Protein AF-A0A6G0JJD1-F1 (afdb_monomer_lite)

Sequence (143 aa):
VDSPHWWRNFNEAVRAVDYHSPDWQAALNGLALRMASTPARASNGSQPVQPPRPGGAPSRRGPAARTPIMPERIRRLIPRDSDGRDPCLRFMGGGMCYGGSAERCAHQQRTHRWDGRLPRELQEFIDRTYRSGPRQSERREHS

Radius of gyration: 22.64 Å; chains: 1; bounding box: 49×62×41 Å

Secondary structure (DSSP, 8-state):
---HHHHHHHHHHHHT--TT-HHHHHHHHHHHHHHHTS------------------------S--------HHHHTT----TTSPEE-HHHHTTSPPTT--SS--SSTTEES--SSPPPHHHHHHHHHHH--SS---------

Foldseek 3Di:
DDDVVVVVVVVVVVVPDDCPDPVNVVVVVVVVVVVVPDPPPPPDDDDDDDDDDDDDDPPPPDDPPPQPPQDPVLVVQFDADPVRATEPLLLLLVHDDPPADCQGDPDPSYHSDDDDDRDPVNSVVSVVRRNDPDDPDDPDDDD

Structure (mmCIF, N/CA/C/O backbone):
data_AF-A0A6G0JJD1-F1
#
_entry.id   AF-A0A6G0JJD1-F1
#
loop_
_atom_site.group_PDB
_atom_site.id
_atom_site.type_symbol
_atom_site.label_atom_id
_atom_site.label_alt_id
_atom_site.label_comp_id
_atom_site.label_asym_id
_atom_site.label_entity_id
_atom_site.label_seq_id
_atom_site.pdbx_PDB_ins_code
_atom_site.Cartn_x
_atom_site.Cartn_y
_atom_site.Cartn_z
_atom_site.occupancy
_atom_site.B_iso_or_equiv
_atom_site.auth_seq_id
_atom_site.auth_comp_id
_atom_site.auth_asym_id
_atom_site.auth_atom_id
_atom_site.pdbx_PDB_model_num
ATOM 1 N N . VAL A 1 1 ? 3.815 4.793 -26.292 1.00 54.62 1 VAL A N 1
ATOM 2 C CA . VAL A 1 1 ? 4.823 5.658 -25.635 1.00 54.62 1 VAL A CA 1
ATOM 3 C C . VAL A 1 1 ? 5.794 4.813 -24.804 1.00 54.62 1 VAL A C 1
ATOM 5 O O . VAL A 1 1 ? 6.380 5.317 -23.862 1.00 54.62 1 VAL A O 1
ATOM 8 N N . ASP A 1 2 ? 6.036 3.557 -25.202 1.00 61.91 2 ASP A N 1
ATOM 9 C CA . ASP A 1 2 ? 6.871 2.605 -24.465 1.00 61.91 2 ASP A CA 1
ATOM 10 C C . ASP A 1 2 ? 7.898 2.011 -25.427 1.00 61.91 2 ASP A C 1
ATOM 12 O O . ASP A 1 2 ? 7.674 0.976 -26.051 1.00 61.91 2 ASP A O 1
ATOM 16 N N . SER A 1 3 ? 9.008 2.724 -25.624 1.00 79.38 3 SER A N 1
ATOM 17 C CA . SER A 1 3 ? 10.143 2.164 -26.355 1.00 79.38 3 SER A CA 1
ATOM 18 C C . SER A 1 3 ? 11.007 1.357 -25.380 1.00 79.38 3 SER A C 1
ATOM 20 O O . SER A 1 3 ? 11.420 1.904 -24.354 1.00 79.38 3 SER A O 1
ATOM 22 N N . PRO A 1 4 ? 11.362 0.099 -25.690 1.00 77.06 4 PRO A N 1
ATOM 23 C CA . PRO A 1 4 ? 12.282 -0.697 -24.872 1.00 77.06 4 PRO A CA 1
ATOM 24 C C . PRO A 1 4 ? 13.641 -0.018 -24.641 1.00 77.06 4 PRO A C 1
ATOM 26 O O . PRO A 1 4 ? 14.331 -0.301 -23.660 1.00 77.06 4 PRO A O 1
ATOM 29 N N . HIS A 1 5 ? 14.037 0.883 -25.544 1.00 82.88 5 HIS A N 1
ATOM 30 C CA . HIS A 1 5 ? 15.247 1.692 -25.407 1.00 82.88 5 HIS A CA 1
ATOM 31 C C . HIS A 1 5 ? 15.082 2.804 -24.370 1.00 82.88 5 HIS A C 1
ATOM 33 O O . HIS A 1 5 ? 15.999 3.057 -23.596 1.00 82.88 5 HIS A O 1
ATOM 39 N N . TRP A 1 6 ? 13.896 3.413 -24.294 1.00 88.56 6 TRP A N 1
ATOM 40 C CA . TRP A 1 6 ? 13.592 4.413 -23.273 1.00 88.56 6 TRP A CA 1
ATOM 41 C C . TRP A 1 6 ? 13.657 3.804 -21.870 1.00 88.56 6 TRP A C 1
ATOM 43 O O . TRP A 1 6 ? 14.303 4.364 -20.988 1.00 88.56 6 TRP A O 1
ATOM 53 N N . TRP A 1 7 ? 13.075 2.612 -21.684 1.00 89.12 7 TRP A N 1
ATOM 54 C CA . TRP A 1 7 ? 13.104 1.927 -20.389 1.00 89.12 7 TRP A CA 1
ATOM 55 C C . TRP A 1 7 ? 14.524 1.548 -19.959 1.00 89.12 7 TRP A C 1
ATOM 57 O O . TRP A 1 7 ? 14.874 1.708 -18.790 1.00 89.12 7 TRP A O 1
ATOM 67 N N . ARG A 1 8 ? 15.370 1.086 -20.888 1.00 85.56 8 ARG A N 1
ATOM 68 C CA . ARG A 1 8 ? 16.778 0.787 -20.588 1.00 85.56 8 ARG A CA 1
ATOM 69 C C . ARG A 1 8 ? 17.558 2.031 -20.178 1.00 85.56 8 ARG A C 1
ATOM 71 O O . ARG A 1 8 ? 18.153 2.016 -19.106 1.00 85.56 8 ARG A O 1
ATOM 78 N N . ASN A 1 9 ? 17.477 3.105 -20.960 1.00 87.25 9 ASN A N 1
ATOM 79 C CA . ASN A 1 9 ? 18.188 4.351 -20.661 1.00 87.25 9 ASN A CA 1
ATOM 80 C C . ASN A 1 9 ? 17.721 4.964 -19.335 1.00 87.25 9 ASN A C 1
ATOM 82 O O . ASN A 1 9 ? 18.530 5.468 -18.565 1.00 87.25 9 ASN A O 1
ATOM 86 N N . PHE A 1 10 ? 16.422 4.880 -19.034 1.00 83.75 10 PHE A N 1
ATOM 87 C CA . PHE A 1 10 ? 15.887 5.303 -17.744 1.00 83.75 10 PHE A CA 1
ATOM 88 C C . PHE A 1 10 ? 16.472 4.484 -16.585 1.00 83.75 10 PHE A C 1
ATOM 90 O O . PHE A 1 10 ? 16.947 5.060 -15.611 1.00 83.75 10 PHE A O 1
ATOM 97 N N . ASN A 1 11 ? 16.480 3.150 -16.689 1.00 87.00 11 ASN A N 1
ATOM 98 C CA . ASN A 1 11 ? 17.051 2.295 -15.645 1.00 87.00 11 ASN A CA 1
ATOM 99 C C . ASN A 1 11 ? 18.551 2.543 -15.451 1.00 87.00 11 ASN A C 1
ATOM 101 O O . ASN A 1 11 ? 19.022 2.543 -14.317 1.00 87.00 11 ASN A O 1
ATOM 105 N N . GLU A 1 12 ? 19.297 2.762 -16.531 1.00 85.50 12 GLU A N 1
ATOM 106 C CA . GLU A 1 12 ? 20.720 3.095 -16.464 1.00 85.50 12 GLU A CA 1
ATOM 107 C C . GLU A 1 12 ? 20.946 4.442 -15.768 1.00 85.50 12 GLU A C 1
ATOM 109 O O . GLU A 1 12 ? 21.717 4.514 -14.813 1.00 85.50 12 GLU A O 1
ATOM 114 N N . ALA A 1 13 ? 20.195 5.475 -16.158 1.00 84.12 13 ALA A N 1
ATOM 115 C CA . ALA A 1 13 ? 20.259 6.789 -15.526 1.00 84.12 13 ALA A CA 1
ATOM 116 C C . ALA A 1 13 ? 19.921 6.728 -14.029 1.00 84.12 13 ALA A C 1
ATOM 118 O O . ALA A 1 13 ? 20.612 7.341 -13.225 1.00 84.12 13 ALA A O 1
ATOM 119 N N . VAL A 1 14 ? 18.906 5.949 -13.634 1.00 83.56 14 VAL A N 1
ATOM 120 C CA . VAL A 1 14 ? 18.543 5.750 -12.219 1.00 83.56 14 VAL A CA 1
ATOM 121 C C . VAL A 1 14 ? 19.657 5.043 -11.444 1.00 83.56 14 VAL A C 1
ATOM 123 O O . VAL A 1 14 ? 19.919 5.406 -10.301 1.00 83.56 14 VAL A O 1
ATOM 126 N N . ARG A 1 15 ? 20.337 4.058 -12.042 1.00 81.06 15 ARG A N 1
ATOM 127 C CA . ARG A 1 15 ? 21.465 3.358 -11.397 1.00 81.06 15 ARG A CA 1
ATOM 128 C C . ARG A 1 15 ? 22.718 4.222 -11.284 1.00 81.06 15 ARG A C 1
ATOM 130 O O . ARG A 1 15 ? 23.522 3.973 -10.394 1.00 81.06 15 ARG A O 1
ATOM 137 N N . ALA A 1 16 ? 22.873 5.206 -12.167 1.00 83.12 16 ALA A N 1
ATOM 138 C CA . ALA A 1 16 ? 23.961 6.176 -12.126 1.00 83.12 16 ALA A CA 1
ATO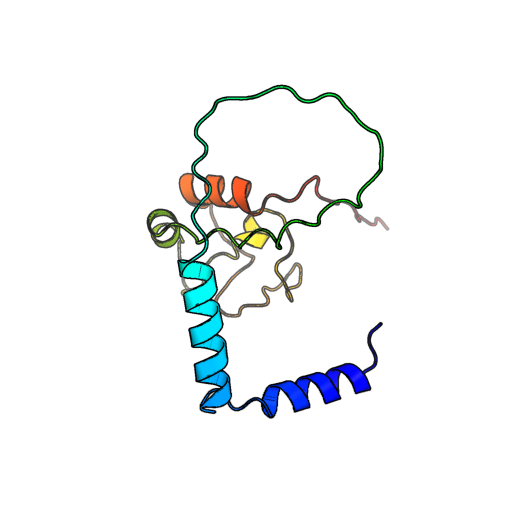M 139 C C . ALA A 1 16 ? 23.749 7.283 -11.076 1.00 83.12 16 ALA A C 1
ATOM 141 O O . ALA A 1 16 ? 24.683 8.031 -10.791 1.00 83.12 16 ALA A O 1
ATOM 142 N N . VAL A 1 17 ? 22.548 7.403 -10.491 1.00 81.19 17 VAL A N 1
ATOM 143 C CA . VAL A 1 17 ? 22.312 8.335 -9.382 1.00 81.19 17 VAL A CA 1
ATOM 144 C C . VAL A 1 17 ? 23.035 7.826 -8.139 1.00 81.19 17 VAL A C 1
ATOM 146 O O . VAL A 1 17 ? 22.609 6.860 -7.505 1.00 81.19 17 VAL A O 1
ATOM 149 N N . ASP A 1 18 ? 24.103 8.521 -7.761 1.00 79.88 18 ASP A N 1
ATOM 150 C CA . ASP A 1 18 ? 24.752 8.318 -6.474 1.00 79.88 18 ASP A CA 1
ATOM 151 C C . ASP A 1 18 ? 24.037 9.133 -5.390 1.00 79.88 18 ASP A C 1
ATOM 153 O O . ASP A 1 18 ? 24.144 10.355 -5.307 1.00 79.88 18 ASP A O 1
ATOM 157 N N . TYR A 1 19 ? 23.285 8.441 -4.542 1.00 71.81 19 TYR A N 1
ATOM 158 C CA . TYR A 1 19 ? 22.545 9.048 -3.438 1.00 71.81 19 TYR A CA 1
ATOM 159 C C . TYR A 1 19 ? 23.451 9.493 -2.279 1.00 71.81 19 TYR A C 1
ATOM 161 O O . TYR A 1 19 ? 22.995 10.234 -1.403 1.00 71.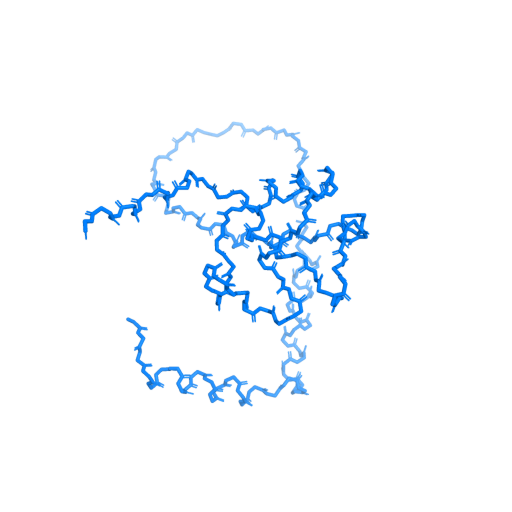81 19 TYR A O 1
ATOM 169 N N . HIS A 1 20 ? 24.721 9.070 -2.274 1.00 75.00 20 HIS A N 1
ATOM 170 C CA . HIS A 1 20 ? 25.742 9.566 -1.351 1.00 75.00 20 HIS A CA 1
ATOM 171 C C . HIS A 1 20 ? 26.469 10.800 -1.882 1.00 75.00 20 HIS A C 1
ATOM 173 O O . HIS A 1 20 ? 27.291 11.362 -1.157 1.00 75.00 20 HIS A O 1
ATOM 179 N N . SER A 1 21 ? 26.170 11.252 -3.106 1.00 83.00 21 SER A N 1
ATOM 180 C CA . SER A 1 21 ? 26.825 12.441 -3.638 1.00 83.00 21 SER A CA 1
ATOM 181 C C . SER A 1 21 ? 26.496 13.672 -2.771 1.00 83.00 21 SER A C 1
ATOM 183 O O . SER A 1 21 ? 25.336 13.878 -2.384 1.00 83.00 21 SER A O 1
ATOM 185 N N . PRO A 1 22 ? 27.492 14.525 -2.473 1.00 79.50 22 PRO A N 1
ATOM 186 C CA . PRO A 1 22 ? 27.275 15.768 -1.736 1.00 79.50 22 PRO A CA 1
ATOM 187 C C . PRO A 1 22 ? 26.248 16.686 -2.413 1.00 79.50 22 PRO A C 1
ATOM 189 O O . PRO A 1 22 ? 25.444 17.323 -1.731 1.00 79.50 22 PRO A O 1
ATOM 192 N N . ASP A 1 23 ? 26.221 16.704 -3.748 1.00 81.25 23 ASP A N 1
ATOM 193 C CA . ASP A 1 23 ? 25.268 17.496 -4.529 1.00 81.25 23 ASP A CA 1
ATOM 194 C C . ASP A 1 23 ? 23.832 16.993 -4.348 1.00 81.25 23 ASP A C 1
ATOM 196 O O . ASP A 1 23 ? 22.897 17.788 -4.207 1.00 81.25 23 ASP A O 1
ATOM 200 N N . TRP A 1 24 ? 23.647 15.670 -4.286 1.00 82.50 24 TRP A N 1
ATOM 201 C CA . TRP A 1 24 ? 22.345 15.057 -4.029 1.00 82.50 24 TRP A CA 1
ATOM 202 C C . TRP A 1 24 ? 21.822 15.422 -2.636 1.00 82.50 24 TRP A C 1
ATOM 204 O O . TRP A 1 24 ? 20.663 15.819 -2.475 1.00 82.50 24 TRP A O 1
ATOM 214 N N . GLN A 1 25 ? 22.692 15.364 -1.626 1.00 86.00 25 GLN A N 1
ATOM 215 C CA . GLN A 1 25 ? 22.348 15.753 -0.258 1.00 86.00 25 GLN A CA 1
ATOM 216 C C . GLN A 1 25 ? 22.034 17.252 -0.147 1.00 86.00 25 GLN A C 1
ATOM 218 O O . GLN A 1 25 ? 21.048 17.632 0.492 1.00 86.00 25 GLN A O 1
ATOM 223 N N . ALA A 1 26 ? 22.818 18.111 -0.803 1.00 87.00 26 ALA A N 1
ATOM 224 C CA . ALA A 1 26 ? 22.589 19.554 -0.824 1.00 87.00 26 ALA A CA 1
ATOM 225 C C . ALA A 1 26 ? 21.248 19.915 -1.484 1.00 87.00 26 ALA A C 1
ATOM 227 O O . ALA A 1 26 ? 20.486 20.723 -0.942 1.00 87.00 26 ALA A O 1
ATOM 228 N N . ALA A 1 27 ? 20.911 19.273 -2.607 1.00 87.44 27 ALA A N 1
ATOM 229 C CA . ALA A 1 27 ? 19.636 19.469 -3.291 1.00 87.44 27 ALA A CA 1
ATOM 230 C C . ALA A 1 27 ? 18.437 19.053 -2.417 1.00 87.44 27 ALA A C 1
ATOM 232 O O . ALA A 1 27 ? 17.444 19.786 -2.333 1.00 87.44 27 ALA A O 1
ATOM 233 N N . LEU A 1 28 ? 18.534 17.913 -1.720 1.00 86.12 28 LEU A N 1
ATOM 234 C CA . LEU A 1 28 ? 17.489 17.443 -0.804 1.00 86.12 28 LEU A CA 1
ATOM 235 C C . LEU A 1 28 ? 17.314 18.369 0.405 1.00 86.12 28 LEU A C 1
ATOM 237 O O . LEU A 1 28 ? 16.179 18.692 0.764 1.00 86.12 28 LEU A O 1
ATOM 241 N N . ASN A 1 29 ? 18.410 18.851 0.992 1.00 88.56 29 ASN A N 1
ATOM 242 C CA . ASN A 1 29 ? 18.359 19.811 2.094 1.00 88.56 29 ASN A CA 1
ATOM 243 C C . ASN A 1 29 ? 17.723 21.140 1.660 1.00 88.56 29 ASN A C 1
ATOM 245 O O . ASN A 1 29 ? 16.854 21.666 2.357 1.00 88.56 29 ASN A O 1
ATOM 249 N N . GLY A 1 30 ? 18.073 21.652 0.475 1.00 87.56 30 GLY A N 1
ATOM 250 C CA . GLY A 1 30 ? 17.454 22.853 -0.091 1.00 87.56 30 GLY A CA 1
ATOM 251 C C . GLY A 1 30 ? 15.946 22.695 -0.323 1.00 87.56 30 GLY A C 1
ATOM 252 O O . GLY A 1 30 ? 15.166 23.603 -0.021 1.00 87.56 30 GLY A O 1
ATOM 253 N N . LEU A 1 31 ? 15.507 21.524 -0.794 1.00 87.69 31 LEU A N 1
ATOM 254 C CA . LEU A 1 31 ? 14.086 21.209 -0.948 1.00 87.69 31 LEU A CA 1
ATOM 255 C C . LEU A 1 31 ? 13.362 21.143 0.404 1.00 87.69 31 LEU A C 1
ATOM 257 O O . LEU A 1 31 ? 12.282 21.721 0.545 1.00 87.69 31 LEU A O 1
ATOM 261 N N . ALA A 1 32 ? 13.950 20.467 1.393 1.00 85.62 32 ALA A N 1
ATOM 262 C CA . ALA A 1 32 ? 13.381 20.340 2.732 1.00 85.62 32 ALA A CA 1
ATOM 263 C C . ALA A 1 32 ? 13.200 21.711 3.400 1.00 85.62 32 ALA A C 1
ATOM 265 O O . ALA A 1 32 ? 12.124 21.999 3.929 1.00 85.62 32 ALA A O 1
ATOM 266 N N . LEU A 1 33 ? 14.204 22.587 3.292 1.00 85.88 33 LEU A N 1
ATOM 267 C CA . LEU A 1 33 ? 14.125 23.968 3.770 1.00 85.88 33 LEU A CA 1
ATOM 268 C C . LEU A 1 33 ? 12.999 24.732 3.070 1.00 85.88 33 LEU A C 1
ATOM 270 O O . LEU A 1 33 ? 12.166 25.337 3.737 1.00 85.88 33 LEU A O 1
ATOM 274 N N . ARG A 1 34 ? 12.890 24.634 1.740 1.00 83.38 34 ARG A N 1
ATOM 275 C CA . ARG A 1 34 ? 11.821 25.299 0.978 1.00 83.38 34 ARG A CA 1
ATOM 276 C C . ARG A 1 34 ? 10.424 24.834 1.394 1.00 83.38 34 ARG A C 1
ATOM 278 O O . ARG A 1 34 ? 9.498 25.641 1.474 1.00 83.38 34 ARG A O 1
ATOM 285 N N . MET A 1 35 ? 10.268 23.542 1.675 1.00 77.94 35 MET A N 1
ATOM 286 C CA . MET A 1 35 ? 9.014 22.982 2.176 1.00 77.94 35 MET A CA 1
ATOM 287 C C . MET A 1 35 ? 8.698 23.451 3.599 1.00 77.94 35 MET A C 1
ATOM 289 O O . MET A 1 35 ? 7.547 23.777 3.878 1.00 77.94 35 MET A O 1
ATOM 293 N N . ALA A 1 36 ? 9.701 23.532 4.476 1.00 75.06 36 ALA A N 1
ATOM 294 C CA . ALA A 1 36 ? 9.547 24.044 5.837 1.00 75.06 36 ALA A CA 1
ATOM 295 C C . ALA A 1 36 ? 9.208 25.545 5.862 1.00 75.06 36 ALA A C 1
ATOM 297 O O . ALA A 1 36 ? 8.438 25.994 6.706 1.00 75.06 36 ALA A O 1
ATOM 298 N N . SER A 1 37 ? 9.724 26.314 4.901 1.00 70.56 37 SER A N 1
ATOM 299 C CA . SER A 1 37 ? 9.423 27.739 4.736 1.00 70.56 37 SER A CA 1
ATOM 300 C C . SER A 1 37 ? 8.081 28.017 4.058 1.00 70.56 37 SER A C 1
ATOM 302 O O . SER A 1 37 ? 7.732 29.180 3.878 1.00 70.56 37 SER A O 1
ATOM 304 N N . THR A 1 38 ? 7.322 26.993 3.652 1.00 57.94 38 THR A N 1
ATO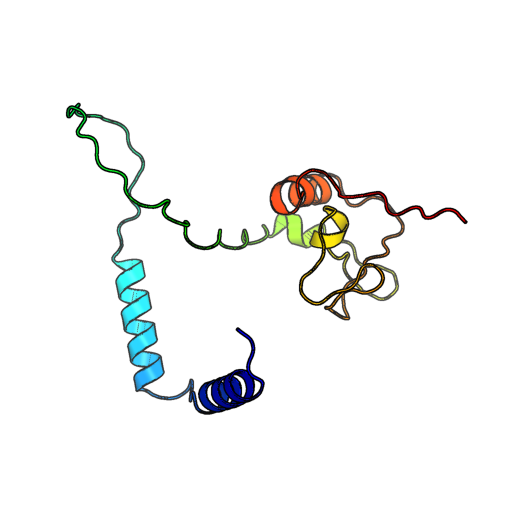M 305 C CA . THR A 1 38 ? 5.985 27.202 3.087 1.00 57.94 38 THR A CA 1
ATOM 306 C C . THR A 1 38 ? 4.993 27.331 4.245 1.00 57.94 38 THR A C 1
ATOM 308 O O . THR A 1 38 ? 4.684 26.315 4.873 1.00 57.94 38 THR A O 1
ATOM 311 N N . PRO A 1 39 ? 4.469 28.530 4.572 1.00 52.53 39 PRO A N 1
ATOM 312 C CA . PRO A 1 39 ? 3.469 28.637 5.621 1.00 52.53 39 PRO A CA 1
ATOM 313 C C . PRO A 1 39 ? 2.247 27.816 5.207 1.00 52.53 39 PRO A C 1
ATOM 315 O O . PRO A 1 39 ? 1.681 28.009 4.126 1.00 52.53 39 PRO A O 1
ATOM 318 N N . ALA A 1 40 ? 1.843 26.880 6.068 1.00 49.62 40 ALA A N 1
ATOM 319 C CA . ALA A 1 40 ? 0.542 26.247 5.970 1.00 49.62 40 ALA A CA 1
ATOM 320 C C . ALA A 1 40 ? -0.490 27.376 5.956 1.00 49.62 40 ALA A C 1
ATOM 322 O O . ALA A 1 40 ? -0.643 28.095 6.942 1.00 49.62 40 ALA A O 1
ATOM 323 N N . ARG A 1 41 ? -1.148 27.587 4.813 1.00 47.16 41 ARG A N 1
ATOM 324 C CA . ARG A 1 41 ? -2.222 28.567 4.688 1.00 47.16 41 ARG A CA 1
ATOM 325 C C . ARG A 1 41 ? -3.338 28.120 5.626 1.00 47.16 41 ARG A C 1
ATOM 327 O O . ARG A 1 41 ? -4.134 27.248 5.283 1.00 47.16 41 ARG A O 1
ATOM 334 N N . ALA A 1 42 ? -3.326 28.675 6.834 1.00 38.31 42 ALA A N 1
ATOM 335 C CA . ALA A 1 42 ? -4.368 28.514 7.822 1.00 38.31 42 ALA A CA 1
ATOM 336 C C . ALA A 1 42 ? -5.687 28.908 7.157 1.00 38.31 42 ALA A C 1
ATOM 338 O O . ALA A 1 42 ? -5.842 30.016 6.639 1.00 38.31 42 ALA A O 1
ATOM 339 N N . SER A 1 43 ? -6.615 27.959 7.110 1.00 47.28 43 SER A N 1
ATOM 340 C CA . SER A 1 43 ? -7.999 28.234 6.760 1.00 47.28 43 SER A CA 1
ATOM 341 C C . SER A 1 43 ? -8.608 28.997 7.927 1.00 47.28 43 SER A C 1
ATOM 343 O O . SER A 1 43 ? -9.123 28.386 8.851 1.00 47.28 43 SER A O 1
ATOM 345 N N . ASN A 1 44 ? -8.502 30.323 7.905 1.00 37.22 44 ASN A N 1
ATOM 346 C CA . ASN A 1 44 ? -9.339 31.191 8.719 1.00 37.22 44 ASN A CA 1
ATOM 347 C C . ASN A 1 44 ? -10.092 32.127 7.782 1.00 37.22 44 ASN A C 1
ATOM 349 O O . ASN A 1 44 ? -9.504 32.811 6.943 1.00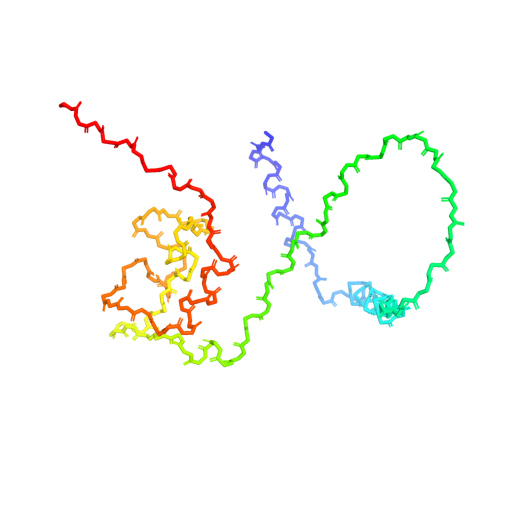 37.22 44 ASN A O 1
ATOM 353 N N . GLY A 1 45 ? -11.417 32.053 7.874 1.00 43.53 45 GLY A N 1
ATOM 354 C CA . GLY A 1 45 ? -12.331 32.790 7.027 1.00 43.53 45 GLY A CA 1
ATOM 355 C C . GLY A 1 45 ? -12.202 34.295 7.225 1.00 43.53 45 GLY A C 1
ATOM 356 O O . GLY A 1 45 ? -12.108 34.777 8.348 1.00 43.53 45 GLY A O 1
ATOM 357 N N . SER A 1 46 ? -12.213 35.012 6.107 1.00 39.41 46 SER A N 1
ATOM 358 C CA . SER A 1 46 ? -12.883 36.298 5.885 1.00 39.41 46 SER A CA 1
ATOM 359 C C . SER A 1 46 ? -12.659 36.652 4.416 1.00 39.41 46 SER A C 1
ATOM 361 O O . SER A 1 46 ? -11.522 36.779 3.964 1.00 39.41 46 SER A O 1
ATOM 363 N N . GLN A 1 47 ? -13.744 36.712 3.643 1.00 46.44 47 GLN A N 1
ATOM 364 C CA . GLN A 1 47 ? -13.712 37.198 2.262 1.00 46.44 47 GLN A CA 1
ATOM 365 C C . GLN A 1 47 ? -13.264 38.666 2.232 1.00 46.44 47 GLN A C 1
ATOM 367 O O . GLN A 1 47 ? -13.550 39.421 3.161 1.00 46.44 47 GLN A O 1
ATOM 372 N N . PRO A 1 48 ? -12.680 39.099 1.110 1.00 42.75 48 PRO A N 1
ATOM 373 C CA . PRO A 1 48 ? -13.338 40.184 0.395 1.00 42.75 48 PRO A CA 1
ATOM 374 C C . PRO A 1 48 ? -13.694 39.785 -1.040 1.00 42.75 48 PRO A C 1
ATOM 376 O O . PRO A 1 48 ? -12.926 39.141 -1.754 1.00 42.75 48 PRO A O 1
ATOM 379 N N . VAL A 1 49 ? -14.897 40.197 -1.428 1.00 48.53 49 VAL A N 1
ATOM 380 C CA . VAL A 1 49 ? -15.469 40.155 -2.776 1.00 48.53 49 VAL A CA 1
ATOM 381 C C . VAL A 1 49 ? -14.516 40.782 -3.799 1.00 48.53 49 VAL A C 1
ATOM 383 O O . VAL A 1 49 ? -14.088 41.920 -3.628 1.00 48.53 49 VAL A O 1
ATOM 386 N N . GLN A 1 50 ? -14.252 40.070 -4.900 1.00 47.03 50 GLN A N 1
ATOM 387 C CA . GLN A 1 50 ? -13.832 40.668 -6.171 1.00 47.03 50 GLN A CA 1
ATOM 388 C C . GLN A 1 50 ? -14.602 40.029 -7.348 1.00 47.03 50 GLN A C 1
ATOM 390 O O . GLN A 1 50 ? -14.907 38.835 -7.289 1.00 47.03 50 GLN A O 1
ATOM 395 N N . PRO A 1 51 ? -14.967 40.813 -8.384 1.00 46.00 51 PRO A N 1
ATOM 396 C CA . PRO A 1 51 ? -15.917 40.418 -9.431 1.00 46.00 51 PRO A CA 1
ATOM 397 C C . PRO A 1 51 ? -15.319 39.453 -10.476 1.00 46.00 51 PRO A C 1
ATOM 399 O O . PRO A 1 51 ? -14.095 39.346 -10.593 1.00 46.00 51 PRO A O 1
ATOM 402 N N . PRO A 1 52 ? -16.158 38.741 -11.259 1.00 48.22 52 PRO A N 1
ATOM 403 C CA . PRO A 1 52 ? -15.701 37.654 -12.113 1.00 48.22 52 PRO A CA 1
ATOM 404 C C . PRO A 1 52 ? -15.098 38.185 -13.418 1.00 48.22 52 PRO A C 1
ATOM 406 O O . PRO A 1 52 ? -15.665 39.060 -14.072 1.00 48.22 52 PRO A O 1
ATOM 409 N N . ARG A 1 53 ? -13.977 37.597 -13.851 1.00 41.97 53 ARG A N 1
ATOM 410 C CA . ARG A 1 53 ? -13.537 37.656 -15.250 1.00 41.97 53 ARG A CA 1
ATOM 411 C C . ARG A 1 53 ? -13.331 36.245 -15.808 1.00 41.97 53 ARG A C 1
ATOM 413 O O . ARG A 1 53 ? -12.790 35.396 -15.098 1.00 41.97 53 ARG A O 1
ATOM 420 N N . PRO A 1 54 ? -13.779 35.984 -17.051 1.00 50.47 54 PRO A N 1
ATOM 421 C CA . PRO A 1 54 ? -13.797 34.658 -17.642 1.00 50.47 54 PRO A CA 1
ATOM 422 C C . PRO A 1 54 ? -12.462 34.375 -18.335 1.00 50.47 54 PRO A C 1
ATOM 424 O O . PRO A 1 54 ? -11.924 35.215 -19.051 1.00 50.47 54 PRO A O 1
ATOM 427 N N . GLY A 1 55 ? -11.923 33.181 -18.133 1.00 33.66 55 GLY A N 1
ATOM 428 C CA . GLY A 1 55 ? -10.703 32.750 -18.804 1.00 33.66 55 GLY A CA 1
ATOM 429 C C . GLY A 1 55 ? -10.312 31.373 -18.311 1.00 33.66 55 GLY A C 1
ATOM 430 O O . GLY A 1 55 ? -9.779 31.235 -17.214 1.00 33.66 55 GLY A O 1
ATOM 431 N N . GLY A 1 56 ? -10.656 30.353 -19.097 1.00 47.66 56 GLY A N 1
ATOM 432 C CA . GLY A 1 56 ? -10.397 28.956 -18.782 1.00 47.66 56 GLY A CA 1
ATOM 433 C C . GLY A 1 56 ? -8.919 28.710 -18.494 1.00 47.66 56 GLY A C 1
ATOM 434 O O . GLY A 1 56 ? -8.066 28.916 -19.351 1.00 47.66 56 GLY A O 1
ATOM 435 N N . ALA A 1 57 ? -8.634 28.232 -17.286 1.00 37.81 57 ALA A N 1
ATOM 436 C CA . ALA A 1 57 ? -7.358 27.624 -16.954 1.00 37.81 57 ALA A CA 1
ATOM 437 C C . ALA A 1 57 ? -7.554 26.102 -16.888 1.00 37.81 57 ALA A C 1
ATOM 439 O O . ALA A 1 57 ? -8.555 25.642 -16.327 1.00 37.81 57 ALA A O 1
ATOM 440 N N . PRO A 1 58 ? -6.628 25.312 -17.457 1.00 44.84 58 PRO A N 1
ATOM 441 C CA . PRO A 1 58 ? -6.743 23.866 -17.484 1.00 44.84 58 PRO A CA 1
ATOM 442 C C . PRO A 1 58 ? -6.803 23.326 -16.059 1.00 44.84 58 PRO A C 1
ATOM 444 O O . PRO A 1 58 ? -6.080 23.777 -15.167 1.00 44.84 58 PRO A O 1
ATOM 447 N N . SER A 1 59 ? -7.697 22.353 -15.877 1.00 45.81 59 SER A N 1
ATOM 448 C CA . SER A 1 59 ? -7.873 21.572 -14.660 1.00 45.81 59 SER A CA 1
ATOM 449 C C . SER A 1 59 ? -6.510 21.247 -14.052 1.00 45.81 59 SER A C 1
ATOM 451 O O . SER A 1 59 ? -5.736 20.454 -14.596 1.00 45.81 59 SER A O 1
ATOM 453 N N . ARG A 1 60 ? -6.196 21.915 -12.935 1.00 43.62 60 ARG A N 1
ATOM 454 C CA . ARG A 1 60 ? -5.065 21.559 -12.088 1.00 43.62 60 ARG A CA 1
ATOM 455 C C . ARG A 1 60 ? -5.313 20.123 -11.655 1.00 43.62 60 ARG A C 1
ATOM 457 O O . ARG A 1 60 ? -6.072 19.887 -10.719 1.00 43.62 60 ARG A O 1
ATOM 464 N N . ARG A 1 61 ? -4.668 19.164 -12.329 1.00 52.22 61 ARG A N 1
ATOM 465 C CA . ARG A 1 61 ? -4.398 17.858 -11.733 1.00 52.22 61 ARG A CA 1
ATOM 466 C C . ARG A 1 61 ? -3.669 18.164 -10.433 1.00 52.22 61 ARG A C 1
ATOM 468 O O . ARG A 1 61 ? -2.508 18.567 -10.447 1.00 52.22 61 ARG A O 1
ATOM 475 N N . GLY A 1 62 ? -4.410 18.087 -9.330 1.00 42.16 62 GLY A N 1
ATOM 476 C CA . GLY A 1 62 ? -3.847 18.191 -7.998 1.00 42.16 62 GLY A CA 1
ATOM 477 C C . GLY A 1 62 ? -2.707 17.182 -7.858 1.00 42.16 62 GLY A C 1
ATOM 478 O O . GLY A 1 62 ? -2.691 16.181 -8.587 1.00 42.16 62 GLY A O 1
ATOM 479 N N . PRO A 1 63 ? -1.740 17.439 -6.961 1.00 42.25 63 PRO A N 1
ATOM 480 C CA . PRO A 1 63 ? -0.692 16.468 -6.679 1.00 42.25 63 PRO A CA 1
ATOM 481 C C . PRO A 1 63 ? -1.368 15.124 -6.427 1.00 42.25 63 PRO A C 1
ATOM 483 O O . PRO A 1 63 ? -2.348 15.092 -5.678 1.00 42.25 63 PRO A O 1
ATOM 486 N N . ALA A 1 64 ? -0.899 14.067 -7.108 1.00 48.47 64 ALA A N 1
ATOM 487 C CA . ALA A 1 64 ? -1.399 12.704 -6.947 1.00 48.47 64 ALA A CA 1
ATOM 488 C C . ALA A 1 64 ? -1.677 12.497 -5.463 1.00 48.47 64 ALA A C 1
ATOM 490 O O . ALA A 1 64 ? -0.741 12.616 -4.668 1.00 48.47 64 ALA A O 1
ATOM 491 N N . ALA A 1 65 ? -2.965 12.383 -5.110 1.00 50.22 65 ALA A N 1
ATOM 492 C CA . ALA A 1 65 ? -3.424 12.482 -3.734 1.00 50.22 65 ALA A CA 1
ATOM 493 C C . ALA A 1 65 ? -2.505 11.606 -2.891 1.00 50.22 65 ALA A C 1
ATOM 495 O O . ALA A 1 65 ? -2.447 10.396 -3.119 1.00 50.22 65 ALA A O 1
ATOM 496 N N . ARG A 1 66 ? -1.691 12.252 -2.040 1.00 51.09 66 ARG A N 1
ATOM 497 C CA . ARG A 1 66 ? -0.685 11.580 -1.217 1.00 51.09 66 ARG A CA 1
ATOM 498 C C . ARG A 1 66 ? -1.367 10.361 -0.630 1.00 51.09 66 ARG A C 1
ATOM 500 O O . ARG A 1 66 ? -2.399 10.535 0.018 1.00 51.09 66 ARG A O 1
ATOM 507 N N . THR A 1 67 ? -0.838 9.167 -0.909 1.00 54.31 67 THR A N 1
ATOM 508 C CA . THR A 1 67 ? -1.367 7.925 -0.346 1.00 54.31 67 THR A CA 1
ATOM 509 C C . THR A 1 67 ? -1.604 8.194 1.133 1.00 54.31 67 THR A C 1
ATOM 511 O O . THR A 1 67 ? -0.638 8.572 1.808 1.00 54.31 67 THR A O 1
ATOM 514 N N . PRO A 1 68 ? -2.854 8.145 1.627 1.00 57.16 68 PRO A N 1
ATOM 515 C CA . PRO A 1 68 ? -3.118 8.528 3.000 1.00 57.16 68 PRO A CA 1
ATOM 516 C C . PRO A 1 68 ? -2.217 7.676 3.884 1.00 57.16 68 PRO A C 1
ATOM 518 O O . PRO A 1 68 ? -2.193 6.449 3.760 1.00 57.16 68 PRO A O 1
ATOM 521 N N . ILE A 1 69 ? -1.406 8.341 4.712 1.00 74.06 69 ILE A N 1
ATOM 522 C CA . ILE A 1 69 ? -0.537 7.662 5.667 1.00 74.06 69 ILE A CA 1
ATOM 523 C C . ILE A 1 69 ? -1.473 6.842 6.546 1.00 74.06 69 ILE A C 1
ATOM 525 O O . ILE A 1 69 ? -2.280 7.402 7.286 1.00 74.06 69 ILE A O 1
ATOM 529 N N . MET A 1 70 ? -1.418 5.518 6.397 1.00 83.38 70 MET A N 1
ATOM 530 C CA . MET A 1 70 ? -2.327 4.623 7.103 1.00 83.38 70 MET A CA 1
ATOM 531 C C . MET A 1 70 ? -2.176 4.849 8.613 1.00 83.38 70 MET A C 1
ATOM 533 O O . MET A 1 70 ? -1.062 4.664 9.114 1.00 83.38 70 MET A O 1
ATOM 537 N N . PRO A 1 71 ? -3.239 5.265 9.330 1.00 89.38 71 PRO A N 1
ATOM 538 C CA . PRO A 1 71 ? -3.141 5.568 10.752 1.00 89.38 71 PRO A CA 1
ATOM 539 C C . PRO A 1 71 ? -2.697 4.343 11.548 1.00 89.38 71 PRO A C 1
ATOM 541 O O . PRO A 1 71 ? -3.160 3.236 11.279 1.00 89.38 71 PRO A O 1
ATOM 544 N N . GLU A 1 72 ? -1.857 4.542 12.563 1.00 90.31 72 GLU A N 1
ATOM 545 C CA . GLU A 1 72 ? -1.261 3.439 13.332 1.00 90.31 72 GLU A CA 1
ATOM 546 C C . GLU A 1 72 ? -2.313 2.523 13.975 1.00 90.31 72 GLU A C 1
ATOM 548 O O . GLU A 1 72 ? -2.182 1.303 13.937 1.00 90.31 72 GLU A O 1
ATOM 553 N N . ARG A 1 73 ? -3.423 3.095 14.464 1.00 92.75 73 ARG A N 1
ATOM 554 C CA . ARG A 1 73 ? -4.562 2.316 14.978 1.00 92.75 73 ARG A CA 1
ATOM 555 C C . ARG A 1 73 ? -5.135 1.346 13.940 1.00 92.75 73 ARG A C 1
ATOM 557 O O . ARG A 1 73 ? -5.444 0.218 14.284 1.00 92.75 73 ARG A O 1
ATOM 564 N N . ILE A 1 74 ? -5.205 1.756 12.670 1.00 94.19 74 ILE A N 1
ATOM 565 C CA . ILE A 1 74 ? -5.697 0.918 11.571 1.00 94.19 74 ILE A CA 1
ATOM 566 C C . ILE A 1 74 ? -4.652 -0.135 11.207 1.00 94.19 74 ILE A C 1
ATOM 568 O O . ILE A 1 74 ? -5.013 -1.275 10.936 1.00 94.19 74 ILE A O 1
ATOM 572 N N . ARG A 1 75 ? -3.354 0.211 11.247 1.00 92.56 75 ARG A N 1
ATOM 573 C CA . ARG A 1 75 ? -2.270 -0.748 10.972 1.00 92.56 75 ARG A CA 1
ATOM 574 C C . ARG A 1 75 ? -2.316 -1.951 11.907 1.00 92.56 75 ARG A C 1
ATOM 576 O O . ARG A 1 75 ? -2.161 -3.074 11.448 1.00 92.56 75 ARG A O 1
ATOM 583 N N . ARG A 1 76 ? -2.575 -1.716 13.195 1.00 94.06 76 ARG A N 1
ATOM 584 C CA . ARG A 1 76 ? -2.671 -2.773 14.217 1.00 94.06 76 ARG A CA 1
ATOM 585 C C . ARG A 1 76 ? -3.878 -3.692 14.040 1.00 94.06 76 ARG A C 1
ATOM 587 O O . ARG A 1 76 ? -3.877 -4.787 14.585 1.00 94.06 76 ARG A O 1
ATOM 594 N N . LEU A 1 77 ? -4.893 -3.253 13.295 1.00 95.38 77 LEU A N 1
ATOM 595 C CA . LEU A 1 77 ? -6.074 -4.060 12.991 1.00 95.38 77 LEU A CA 1
ATOM 596 C C . LEU A 1 77 ? -5.877 -4.973 11.785 1.00 95.38 77 LEU A C 1
ATOM 598 O O . LEU A 1 77 ? -6.787 -5.738 11.487 1.00 95.38 77 LEU A O 1
ATOM 602 N N . ILE A 1 78 ? -4.754 -4.879 11.066 1.00 93.69 78 ILE A N 1
ATOM 603 C CA . ILE A 1 78 ? -4.504 -5.730 9.903 1.00 93.69 78 ILE A CA 1
ATOM 604 C C . ILE A 1 78 ? -4.257 -7.152 10.400 1.00 93.69 78 ILE A C 1
ATOM 606 O O . ILE A 1 78 ? -3.237 -7.397 11.048 1.00 93.69 78 ILE A O 1
ATOM 610 N N . PRO A 1 79 ? -5.184 -8.084 10.128 1.00 93.19 79 PRO A N 1
ATOM 611 C CA . PRO A 1 79 ? -4.999 -9.457 10.547 1.00 93.19 79 PRO A CA 1
ATOM 612 C C . PRO A 1 79 ? -3.935 -10.135 9.676 1.00 93.19 79 PRO A C 1
ATOM 614 O O . PRO A 1 79 ? -3.701 -9.730 8.535 1.00 93.19 79 PRO A O 1
ATOM 617 N N . ARG A 1 80 ? -3.327 -11.195 10.212 1.00 93.31 80 ARG A N 1
ATOM 618 C CA . ARG A 1 80 ? -2.427 -12.093 9.479 1.00 93.31 80 ARG A CA 1
ATOM 619 C 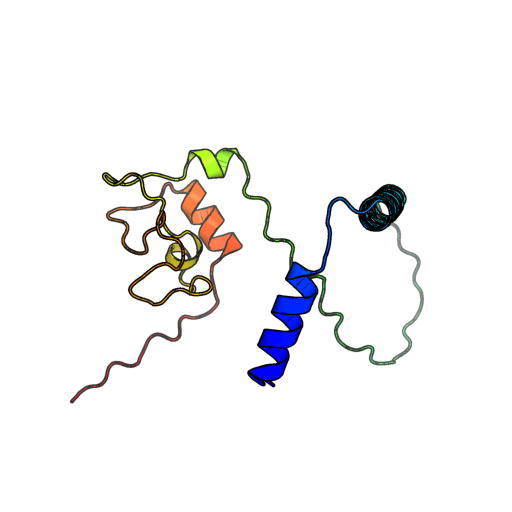C . ARG A 1 80 ? -3.043 -13.477 9.380 1.00 93.31 80 ARG A C 1
ATOM 621 O O . ARG A 1 80 ? -3.694 -13.915 10.327 1.00 93.31 80 ARG A O 1
ATOM 628 N N . ASP A 1 81 ? -2.890 -14.115 8.225 1.00 90.88 81 ASP A N 1
ATOM 629 C CA . ASP A 1 81 ? -3.347 -15.490 8.029 1.00 90.88 81 ASP A CA 1
ATOM 630 C C . ASP A 1 81 ? -2.374 -16.486 8.687 1.00 90.88 81 ASP A C 1
ATOM 632 O O . ASP A 1 81 ? -1.370 -16.098 9.292 1.00 90.88 81 ASP A O 1
ATOM 636 N N . SER A 1 82 ? -2.674 -17.782 8.582 1.00 88.81 82 SER A N 1
ATOM 637 C CA . SER A 1 82 ? -1.821 -18.854 9.113 1.00 88.81 82 SER A CA 1
ATOM 638 C C . SER A 1 82 ? -0.419 -18.882 8.497 1.00 88.81 82 SER A C 1
ATOM 640 O O . SER A 1 82 ? 0.514 -19.347 9.143 1.00 88.81 82 SER A O 1
ATOM 642 N N . ASP A 1 83 ? -0.268 -18.363 7.276 1.00 90.12 83 ASP A N 1
ATOM 643 C CA . ASP A 1 83 ? 1.009 -18.241 6.567 1.00 90.12 83 ASP A CA 1
ATOM 644 C C . ASP A 1 83 ? 1.733 -16.916 6.893 1.00 90.12 83 ASP A C 1
ATOM 646 O O . ASP A 1 83 ? 2.790 -16.622 6.331 1.00 90.12 83 ASP A O 1
ATOM 650 N N . GLY A 1 84 ? 1.172 -16.083 7.777 1.00 91.56 84 GLY A N 1
ATOM 651 C CA . GLY A 1 84 ? 1.725 -14.786 8.166 1.00 91.56 84 GLY A CA 1
ATOM 652 C C . GLY A 1 84 ? 1.525 -13.665 7.140 1.00 91.56 84 GLY A C 1
ATOM 653 O O . GLY A 1 84 ? 2.141 -12.606 7.282 1.00 91.56 84 GLY A O 1
ATOM 654 N N . ARG A 1 85 ? 0.681 -13.859 6.122 1.00 94.19 85 ARG A N 1
ATOM 655 C CA . ARG A 1 85 ? 0.407 -12.869 5.071 1.00 94.19 85 ARG A CA 1
ATOM 656 C C . ARG A 1 85 ? -0.667 -11.883 5.507 1.00 94.19 85 ARG A C 1
ATOM 658 O O . ARG A 1 85 ? -1.644 -12.246 6.161 1.00 94.19 85 ARG A O 1
ATOM 665 N N . ASP A 1 86 ? -0.528 -10.644 5.046 1.00 95.06 86 ASP A N 1
ATOM 666 C CA . ASP A 1 86 ? -1.537 -9.603 5.241 1.00 95.06 86 ASP A CA 1
ATOM 667 C C . ASP A 1 86 ? -2.587 -9.634 4.101 1.00 95.06 86 ASP A C 1
ATOM 669 O O . ASP A 1 86 ? -2.264 -9.951 2.947 1.00 95.06 86 ASP A O 1
ATOM 673 N N . PRO A 1 87 ? -3.843 -9.216 4.335 1.00 95.50 87 PRO A N 1
ATOM 674 C CA . PRO A 1 87 ? -4.804 -9.012 3.258 1.00 95.50 87 PRO A CA 1
ATOM 675 C C . PRO A 1 87 ? -4.359 -7.869 2.333 1.00 95.50 87 PRO A C 1
ATOM 677 O O . PRO A 1 87 ? -3.930 -6.793 2.765 1.00 95.50 87 PRO A O 1
ATOM 680 N N . CYS A 1 88 ? -4.520 -8.045 1.022 1.00 94.75 88 CYS A N 1
ATOM 681 C CA . CYS A 1 88 ? -4.301 -6.974 0.057 1.00 94.75 88 CYS A CA 1
ATOM 682 C C . CYS A 1 88 ? -5.428 -5.934 0.142 1.00 94.75 88 CYS A C 1
ATOM 684 O O . CYS A 1 88 ? -6.426 -6.020 -0.568 1.00 94.75 88 CYS A O 1
ATOM 686 N N . LEU A 1 89 ? -5.251 -4.917 0.989 1.00 93.38 89 LEU A N 1
ATOM 687 C CA . LEU A 1 89 ? -6.272 -3.904 1.306 1.00 93.38 89 LEU A CA 1
ATOM 688 C C . LEU A 1 89 ? -6.934 -3.268 0.074 1.00 93.38 89 LEU A C 1
ATOM 690 O O . LEU A 1 89 ? -8.136 -3.028 0.066 1.00 93.38 89 LEU A O 1
ATOM 694 N N . ARG A 1 90 ? -6.163 -3.021 -0.989 1.00 92.00 90 ARG A N 1
ATOM 695 C CA . ARG A 1 90 ? -6.687 -2.439 -2.230 1.00 92.00 90 ARG A CA 1
ATOM 696 C C . ARG A 1 90 ? -7.600 -3.398 -2.995 1.00 92.00 90 ARG A C 1
ATOM 698 O O . ARG A 1 90 ? -8.630 -2.963 -3.500 1.00 92.00 90 ARG A O 1
ATOM 705 N N . PHE A 1 91 ? -7.229 -4.678 -3.037 1.00 93.38 91 PHE A N 1
ATOM 706 C CA . PHE A 1 91 ? -8.048 -5.732 -3.633 1.00 93.38 91 PHE A CA 1
ATOM 707 C C . PHE A 1 91 ? -9.312 -5.992 -2.814 1.00 93.38 91 PHE A C 1
ATOM 709 O O . PHE A 1 91 ? -10.407 -6.050 -3.366 1.00 93.38 91 PHE A O 1
ATOM 716 N N . MET A 1 92 ? -9.182 -6.016 -1.486 1.00 92.12 92 MET A N 1
ATOM 717 C CA . MET A 1 92 ? -10.320 -6.120 -0.566 1.00 92.12 92 MET A CA 1
ATOM 718 C C . MET A 1 92 ? -11.280 -4.926 -0.688 1.00 92.12 92 MET A C 1
ATOM 720 O O . MET A 1 92 ? -12.483 -5.081 -0.506 1.00 92.12 92 MET A O 1
ATOM 724 N N . GLY A 1 93 ? -10.770 -3.748 -1.062 1.00 90.62 93 GLY A N 1
ATOM 725 C CA . GLY A 1 93 ? -11.574 -2.568 -1.403 1.00 90.62 93 GLY A CA 1
ATOM 726 C C . GLY A 1 93 ? -12.250 -2.620 -2.778 1.00 90.62 93 GLY A C 1
ATOM 727 O O . GLY A 1 93 ? -12.924 -1.667 -3.162 1.00 90.62 93 GLY A O 1
ATOM 728 N N . GLY A 1 94 ? -12.079 -3.712 -3.528 1.00 89.31 94 GLY A N 1
ATOM 729 C CA . GLY A 1 94 ? -12.722 -3.951 -4.820 1.00 89.31 94 GLY A CA 1
ATOM 730 C C . GLY A 1 94 ? -11.978 -3.400 -6.040 1.00 89.31 94 GLY A C 1
ATOM 731 O O . GLY A 1 94 ? -12.514 -3.484 -7.141 1.00 89.31 94 GLY A O 1
ATOM 732 N N . GLY A 1 95 ? -10.773 -2.846 -5.873 1.00 87.88 95 GLY A N 1
ATOM 733 C CA . GLY A 1 95 ? -9.922 -2.399 -6.980 1.00 87.88 95 GLY A CA 1
ATOM 734 C C . GLY A 1 95 ? -8.789 -3.381 -7.291 1.00 87.88 95 GLY A C 1
ATOM 735 O O . GLY A 1 95 ? -8.465 -4.249 -6.494 1.00 87.88 95 GLY A O 1
ATOM 736 N N . MET A 1 96 ? -8.107 -3.214 -8.424 1.00 91.00 96 MET A N 1
ATOM 737 C CA . MET A 1 96 ? -6.876 -3.969 -8.695 1.00 91.00 96 MET A CA 1
ATOM 738 C C . MET A 1 96 ? -5.680 -3.388 -7.930 1.00 91.00 96 MET A C 1
ATOM 740 O O . MET A 1 96 ? -5.534 -2.164 -7.810 1.00 91.00 96 MET A O 1
ATOM 744 N N . CYS A 1 97 ? -4.802 -4.257 -7.416 1.00 91.31 97 CYS A N 1
ATOM 745 C CA . CYS A 1 97 ? -3.515 -3.831 -6.869 1.00 91.31 97 CYS A CA 1
ATOM 746 C C . CYS A 1 97 ? -2.494 -3.595 -7.986 1.00 91.31 97 CYS A C 1
ATOM 748 O O . CYS A 1 97 ? -2.508 -4.274 -9.011 1.00 91.31 97 CYS A O 1
ATOM 750 N N . TYR A 1 98 ? -1.585 -2.644 -7.783 1.00 88.38 98 TYR A N 1
ATOM 751 C CA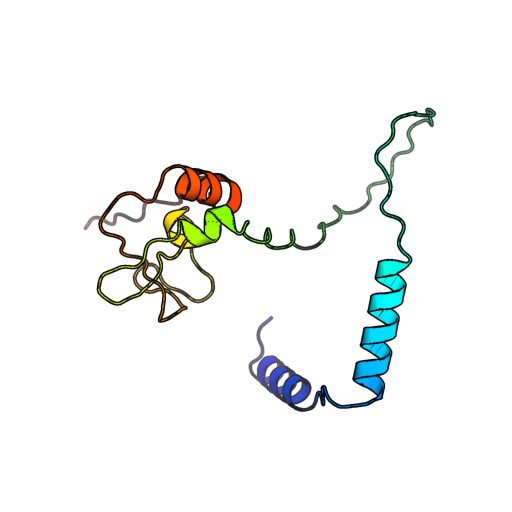 . TYR A 1 98 ? -0.562 -2.333 -8.778 1.00 88.38 98 TYR A CA 1
ATOM 752 C C . TYR A 1 98 ? 0.345 -3.536 -9.038 1.00 88.38 98 TYR A C 1
ATOM 754 O O . TYR A 1 98 ? 0.859 -4.125 -8.091 1.00 88.38 98 TYR A O 1
ATOM 762 N N . GLY A 1 99 ? 0.525 -3.881 -10.316 1.00 92.19 99 GLY A N 1
ATOM 763 C CA . GLY A 1 99 ? 1.377 -4.991 -10.753 1.00 92.19 99 GLY A CA 1
ATOM 764 C C . GLY A 1 99 ? 0.859 -6.390 -10.401 1.00 92.19 99 GLY A C 1
ATOM 765 O O . GLY A 1 99 ? 1.610 -7.349 -10.539 1.00 92.19 99 GLY A O 1
ATOM 766 N N . GLY A 1 100 ? -0.375 -6.516 -9.895 1.00 92.62 100 GLY A N 1
ATOM 767 C CA . GLY A 1 100 ? -0.996 -7.810 -9.593 1.00 92.62 100 GLY A CA 1
ATOM 768 C C . GLY A 1 100 ? -2.019 -8.225 -10.647 1.00 92.62 100 GLY A C 1
ATOM 769 O O . GLY A 1 100 ? -2.449 -7.408 -11.461 1.00 92.62 100 GLY A O 1
ATOM 770 N N . SER A 1 101 ? -2.433 -9.488 -10.596 1.00 91.62 101 SER A N 1
ATOM 771 C CA . SER A 1 101 ? -3.557 -10.032 -11.366 1.00 91.62 101 SER A CA 1
ATOM 772 C C . SER A 1 101 ? -4.763 -10.274 -10.452 1.00 91.62 101 SER A C 1
ATOM 774 O O . SER A 1 101 ? -4.685 -10.043 -9.243 1.00 91.62 101 SER A O 1
ATOM 776 N N . ALA A 1 102 ? -5.896 -10.715 -11.000 1.00 89.88 102 ALA A N 1
ATOM 777 C CA . ALA A 1 102 ? -7.062 -11.034 -10.176 1.00 89.88 102 ALA A CA 1
ATOM 778 C C . ALA A 1 102 ? -6.745 -12.165 -9.176 1.00 89.88 102 ALA A C 1
ATOM 780 O O . ALA A 1 102 ? -7.158 -12.122 -8.018 1.00 89.88 102 ALA A O 1
ATOM 781 N N . GLU A 1 103 ? -5.924 -13.126 -9.593 1.00 90.62 103 GLU A N 1
ATOM 782 C CA . GLU A 1 103 ? -5.570 -14.334 -8.850 1.00 90.62 103 GLU A CA 1
ATOM 783 C C . GLU A 1 103 ? -4.426 -14.101 -7.860 1.00 90.62 103 GLU A C 1
ATOM 785 O O . GLU A 1 103 ? -4.344 -14.786 -6.838 1.00 90.62 103 GLU A O 1
ATOM 790 N N . ARG A 1 104 ? -3.519 -13.161 -8.156 1.00 91.75 104 ARG A N 1
ATOM 791 C CA . ARG A 1 104 ? -2.258 -13.026 -7.423 1.00 91.75 104 ARG A CA 1
ATOM 792 C C . ARG A 1 104 ? -1.881 -11.577 -7.146 1.00 91.75 104 ARG A C 1
ATOM 794 O O . ARG A 1 104 ? -1.817 -10.735 -8.040 1.00 91.75 104 ARG A O 1
ATOM 801 N N . CYS A 1 105 ? -1.538 -11.315 -5.886 1.00 95.38 105 CYS A N 1
ATOM 802 C CA . CYS A 1 105 ? -0.985 -10.032 -5.481 1.00 95.38 105 CYS A CA 1
ATOM 803 C C . CYS A 1 105 ? 0.437 -9.856 -6.027 1.00 95.38 105 CYS A C 1
ATOM 805 O O . CYS A 1 105 ? 1.229 -10.799 -6.042 1.00 95.38 105 CYS A O 1
ATOM 807 N N . ALA A 1 106 ? 0.790 -8.625 -6.401 1.00 94.38 106 ALA A N 1
ATOM 808 C CA . ALA A 1 106 ? 2.168 -8.270 -6.741 1.00 94.38 106 ALA A CA 1
ATOM 809 C C . ALA A 1 106 ? 3.129 -8.455 -5.556 1.00 94.38 106 ALA A C 1
ATOM 811 O O . ALA A 1 106 ? 4.314 -8.727 -5.735 1.00 94.38 106 ALA A O 1
ATOM 812 N N . HIS A 1 107 ? 2.617 -8.291 -4.332 1.00 93.50 107 HIS A N 1
ATOM 813 C CA . HIS A 1 107 ? 3.401 -8.394 -3.112 1.00 93.50 107 HIS A CA 1
ATOM 814 C C . HIS A 1 107 ? 3.284 -9.799 -2.516 1.00 93.50 107 HIS A C 1
ATOM 816 O O . HIS A 1 107 ? 2.202 -10.212 -2.115 1.00 93.50 107 HIS A O 1
ATOM 822 N N . GLN A 1 108 ? 4.408 -10.507 -2.394 1.00 91.25 108 GLN A N 1
ATOM 823 C CA . GLN A 1 108 ? 4.437 -11.916 -1.964 1.00 91.25 108 GLN A CA 1
ATOM 824 C C . GLN A 1 108 ? 3.918 -12.129 -0.530 1.00 91.25 108 GLN A C 1
ATOM 826 O O . GLN A 1 108 ? 3.291 -13.139 -0.245 1.00 91.25 108 GLN A O 1
ATOM 831 N N . GLN A 1 109 ? 4.111 -11.143 0.353 1.00 93.69 109 GLN A N 1
ATOM 832 C CA . GLN A 1 109 ? 3.598 -11.159 1.737 1.00 93.69 109 GLN A CA 1
ATOM 833 C C . GLN A 1 109 ? 2.118 -10.750 1.859 1.00 93.69 109 GLN A C 1
ATOM 835 O O . GLN A 1 109 ? 1.651 -10.432 2.951 1.00 93.69 109 GLN A O 1
ATOM 840 N N . ARG A 1 110 ? 1.387 -10.658 0.741 1.00 95.19 110 ARG A N 1
ATOM 841 C CA . ARG A 1 110 ? -0.025 -10.270 0.736 1.00 95.19 110 ARG A CA 1
ATOM 842 C C . ARG A 1 110 ? -0.869 -11.233 -0.072 1.00 95.19 110 ARG A C 1
ATOM 844 O O . ARG A 1 110 ? -0.423 -11.778 -1.077 1.00 95.19 110 ARG A O 1
ATOM 851 N N . THR A 1 111 ? -2.123 -11.378 0.334 1.00 95.12 111 THR A N 1
ATOM 852 C CA . THR A 1 111 ? -3.073 -12.289 -0.307 1.00 95.12 111 THR A CA 1
ATOM 853 C C . THR A 1 111 ? -4.329 -11.569 -0.802 1.00 95.12 111 THR A C 1
ATOM 855 O O . THR A 1 111 ? -4.802 -10.599 -0.206 1.00 95.12 111 THR A O 1
ATOM 858 N N . HIS A 1 112 ? -4.864 -12.038 -1.932 1.00 94.75 112 HIS A N 1
ATOM 859 C CA . HIS A 1 112 ? -6.196 -11.668 -2.432 1.00 94.75 112 HIS A CA 1
ATOM 860 C C . HIS A 1 112 ? -7.297 -12.557 -1.846 1.00 94.75 112 HIS A C 1
ATOM 862 O O . HIS A 1 112 ? -8.470 -12.200 -1.905 1.00 94.75 112 HIS A O 1
ATOM 868 N N . ARG A 1 113 ? -6.921 -13.704 -1.273 1.00 91.44 113 ARG A N 1
ATOM 869 C CA . ARG A 1 113 ? -7.829 -14.655 -0.635 1.00 91.44 113 ARG A CA 1
ATOM 870 C C . ARG A 1 113 ? -7.777 -14.413 0.862 1.00 91.44 113 ARG A C 1
ATOM 872 O O . ARG A 1 113 ? -6.707 -14.526 1.455 1.00 91.44 113 ARG A O 1
ATOM 879 N N . TRP A 1 114 ? -8.905 -14.019 1.434 1.00 91.31 114 TRP A N 1
ATOM 880 C CA . TRP A 1 114 ? -9.031 -13.793 2.863 1.00 91.31 114 TRP A CA 1
ATOM 881 C C . TRP A 1 114 ? -10.271 -14.507 3.377 1.00 91.31 114 TRP A C 1
ATOM 883 O O . TRP A 1 114 ? -11.395 -14.122 3.050 1.00 91.31 114 TRP A O 1
ATOM 893 N N . ASP A 1 115 ? -10.054 -15.557 4.161 1.00 82.50 115 ASP A N 1
ATOM 894 C CA . ASP A 1 115 ? -11.121 -16.403 4.680 1.00 82.50 115 ASP A CA 1
ATOM 895 C C . ASP A 1 115 ? -11.706 -15.759 5.944 1.00 82.50 115 ASP A C 1
ATOM 897 O O . ASP A 1 115 ? -11.327 -16.057 7.073 1.00 82.50 115 ASP A O 1
ATOM 901 N N . GLY A 1 116 ? -12.601 -14.789 5.749 1.00 83.25 116 GLY A N 1
ATOM 902 C CA . GLY A 1 116 ? -13.318 -14.129 6.838 1.00 83.25 116 GLY A CA 1
ATOM 903 C C . GLY A 1 116 ? -13.640 -12.666 6.564 1.00 83.25 116 GLY A C 1
ATOM 904 O O . GLY A 1 116 ? -13.251 -12.088 5.549 1.00 83.25 116 GLY A O 1
ATOM 905 N N . ARG A 1 117 ? -14.363 -12.037 7.497 1.00 87.75 117 ARG A N 1
ATOM 906 C CA . ARG A 1 117 ? -14.556 -10.584 7.461 1.00 87.75 117 ARG A CA 1
ATOM 907 C C . ARG A 1 117 ? -13.370 -9.884 8.111 1.00 87.75 117 ARG A C 1
ATOM 909 O O . ARG A 1 117 ? -12.909 -10.291 9.174 1.00 87.75 117 ARG A O 1
ATOM 916 N N . LEU A 1 118 ? -12.922 -8.796 7.495 1.00 92.44 118 LEU A N 1
ATOM 917 C CA . LEU A 1 118 ? -11.970 -7.881 8.116 1.00 92.44 118 LEU A CA 1
ATOM 918 C C . LEU A 1 118 ? -12.631 -7.146 9.299 1.00 92.44 118 LEU A C 1
ATOM 920 O O . LEU A 1 118 ? -13.850 -6.932 9.269 1.00 92.44 118 LEU A O 1
ATOM 924 N N . PRO A 1 119 ? -11.860 -6.721 10.322 1.00 94.75 119 PRO A N 1
ATOM 925 C CA . PRO A 1 119 ? -12.374 -5.866 11.388 1.00 94.75 119 PRO A CA 1
ATOM 926 C C . PRO A 1 119 ? -13.113 -4.650 10.822 1.00 94.75 119 PRO A C 1
ATOM 928 O O . PRO A 1 119 ? -12.648 -4.034 9.862 1.00 94.75 119 PRO A O 1
ATOM 931 N N . ARG A 1 120 ? -14.260 -4.293 11.416 1.00 95.00 120 ARG A N 1
ATOM 932 C CA . ARG A 1 120 ? -15.168 -3.277 10.852 1.00 95.00 120 ARG A CA 1
ATOM 933 C C . ARG A 1 120 ? -14.455 -1.958 10.556 1.00 95.00 120 ARG A C 1
ATOM 935 O O . ARG A 1 120 ? -14.549 -1.459 9.443 1.00 95.00 120 ARG A O 1
ATOM 942 N N . GLU A 1 121 ? -13.676 -1.457 11.512 1.00 95.00 121 GLU A N 1
ATOM 943 C CA . GLU A 1 121 ? -12.938 -0.198 11.359 1.00 95.00 121 GLU A CA 1
ATOM 944 C C . GLU A 1 121 ? -11.908 -0.261 10.212 1.00 95.00 121 GLU A C 1
ATOM 946 O O . GLU A 1 121 ? -11.744 0.705 9.463 1.00 95.00 121 GLU A O 1
ATOM 951 N N . LEU A 1 122 ? -11.254 -1.415 10.016 1.00 94.56 122 LEU A N 1
ATOM 952 C CA . LEU A 1 122 ? -10.343 -1.630 8.890 1.00 94.56 122 LEU A CA 1
ATOM 953 C C . LEU A 1 122 ? -11.107 -1.625 7.559 1.00 94.56 122 LEU A C 1
ATOM 955 O O . LEU A 1 122 ? -10.667 -0.974 6.612 1.00 94.56 122 LEU A O 1
ATOM 959 N N . GLN A 1 123 ? -12.258 -2.300 7.487 1.00 93.62 123 GLN A N 1
ATOM 960 C CA . GLN A 1 123 ? -13.091 -2.306 6.282 1.00 93.62 123 GLN A CA 1
ATOM 961 C C . GLN A 1 123 ? -13.609 -0.901 5.944 1.00 93.62 123 GLN A C 1
ATOM 963 O O . GLN A 1 123 ? -13.540 -0.489 4.791 1.00 93.62 123 GLN A O 1
ATOM 968 N N . GLU A 1 124 ? -14.062 -0.130 6.935 1.00 93.25 124 GLU A N 1
ATOM 969 C CA . GLU A 1 124 ? -14.514 1.256 6.747 1.00 93.25 124 GLU A CA 1
ATOM 970 C C . GLU A 1 124 ? -13.389 2.152 6.201 1.00 93.25 124 GLU A C 1
ATOM 972 O O . GLU A 1 124 ? -13.615 2.992 5.323 1.00 93.25 124 GLU A O 1
ATOM 977 N N . PHE A 1 125 ? -12.156 1.956 6.680 1.00 92.19 125 PHE A N 1
ATOM 978 C CA . PHE A 1 125 ? -10.984 2.643 6.145 1.00 92.19 125 PHE A CA 1
ATOM 979 C C . PHE A 1 125 ? -10.685 2.234 4.697 1.00 92.19 125 PHE A C 1
ATOM 981 O O . PHE A 1 125 ? -10.426 3.103 3.856 1.00 92.19 125 PHE A O 1
ATOM 988 N N . ILE A 1 126 ? -10.725 0.934 4.395 1.00 92.00 126 ILE A N 1
ATOM 989 C CA . ILE A 1 126 ? -10.508 0.397 3.045 1.00 92.00 126 ILE A CA 1
ATOM 990 C C . ILE A 1 126 ? -11.535 0.971 2.075 1.00 92.00 126 ILE A C 1
ATOM 992 O O . ILE A 1 126 ? -11.159 1.477 1.021 1.00 92.00 126 ILE A O 1
ATOM 996 N N . ASP A 1 127 ? -12.809 0.957 2.448 1.00 90.50 127 ASP A N 1
ATOM 997 C CA . ASP A 1 127 ? -13.894 1.467 1.620 1.00 90.50 127 ASP A CA 1
ATOM 998 C C . ASP A 1 127 ? -13.750 2.970 1.368 1.00 90.50 127 ASP A C 1
ATOM 1000 O O . ASP A 1 127 ? -14.012 3.450 0.272 1.00 90.50 127 ASP A O 1
ATOM 1004 N N . ARG A 1 128 ? -13.276 3.739 2.348 1.00 88.50 128 ARG A N 1
ATOM 1005 C CA . ARG A 1 128 ? -13.017 5.171 2.152 1.00 88.50 128 ARG A CA 1
ATOM 1006 C C . ARG A 1 128 ? -11.812 5.440 1.249 1.00 88.50 128 ARG A C 1
ATOM 1008 O O . ARG A 1 128 ? -11.784 6.446 0.548 1.00 88.50 128 ARG A O 1
ATOM 1015 N N . THR A 1 129 ? -10.803 4.577 1.312 1.00 88.56 129 THR A N 1
ATOM 1016 C CA . THR A 1 129 ? -9.487 4.825 0.704 1.00 88.56 129 THR A CA 1
ATOM 1017 C C . THR A 1 129 ? -9.354 4.220 -0.690 1.00 88.56 129 THR A C 1
ATOM 1019 O O . THR A 1 129 ? -8.720 4.806 -1.565 1.00 88.56 129 THR A O 1
ATOM 1022 N N . TYR A 1 130 ? -9.915 3.030 -0.887 1.00 85.31 130 TYR A N 1
ATOM 1023 C CA . TYR A 1 130 ? -9.672 2.179 -2.049 1.00 85.31 130 TYR A CA 1
ATOM 1024 C C . TYR A 1 130 ? -10.938 1.788 -2.804 1.00 85.31 130 TYR A C 1
ATOM 1026 O O . TYR A 1 130 ? -10.801 1.205 -3.884 1.00 85.31 130 TYR A O 1
ATOM 1034 N N . ARG A 1 131 ? -12.143 2.093 -2.289 1.00 79.06 131 ARG A N 1
ATOM 1035 C CA . ARG A 1 131 ? -13.380 1.819 -3.029 1.00 79.06 131 ARG A CA 1
ATOM 1036 C C . ARG A 1 131 ? -13.312 2.544 -4.361 1.00 79.06 131 ARG A C 1
ATOM 1038 O O . ARG A 1 131 ? -13.369 3.768 -4.449 1.00 79.06 131 ARG A O 1
ATOM 1045 N N . SER A 1 132 ? -13.162 1.744 -5.400 1.00 61.53 132 SER A N 1
ATOM 1046 C CA . SER A 1 132 ? -13.269 2.196 -6.773 1.00 61.53 132 SER A CA 1
ATOM 1047 C C . SER A 1 132 ? -14.759 2.253 -7.119 1.00 61.53 132 SER A C 1
ATOM 1049 O O . SER A 1 132 ? -15.538 1.429 -6.635 1.00 61.53 132 SER A O 1
ATOM 1051 N N . GLY A 1 133 ? -15.163 3.255 -7.905 1.00 57.03 133 GLY A N 1
ATOM 1052 C CA . GLY A 1 133 ? -16.510 3.349 -8.482 1.00 57.03 133 GLY A CA 1
ATOM 1053 C C . GLY A 1 133 ? -16.896 2.098 -9.291 1.00 57.03 133 GLY A C 1
ATOM 1054 O O . GLY A 1 133 ? -16.082 1.182 -9.413 1.00 57.03 133 GLY A O 1
ATOM 1055 N N . PRO A 1 134 ? -18.139 2.036 -9.806 1.00 46.66 134 PRO A N 1
ATOM 1056 C CA . PRO A 1 134 ? -18.855 0.800 -10.117 1.00 46.66 134 PRO A CA 1
ATOM 1057 C C . PRO A 1 134 ? -17.986 -0.232 -10.837 1.00 46.66 134 PRO A C 1
ATOM 1059 O O . PRO A 1 134 ? -17.396 0.033 -11.884 1.00 46.66 134 PRO A O 1
ATOM 1062 N N . ARG A 1 135 ? -17.919 -1.415 -10.216 1.00 51.16 135 ARG A N 1
ATOM 1063 C CA . ARG A 1 135 ? -17.281 -2.624 -10.732 1.00 51.16 135 ARG A CA 1
ATOM 1064 C C . ARG A 1 135 ? -17.719 -2.849 -12.179 1.00 51.16 135 ARG A C 1
ATOM 1066 O O . ARG A 1 135 ? -18.899 -3.072 -12.426 1.00 51.16 135 ARG A O 1
ATOM 1073 N N . GLN A 1 136 ? -16.775 -2.879 -13.116 1.00 38.03 136 GLN A N 1
ATOM 1074 C CA . GLN A 1 136 ? -16.980 -3.637 -14.348 1.00 38.03 136 GLN A CA 1
ATOM 1075 C C . GLN A 1 136 ? -16.939 -5.122 -13.980 1.00 38.03 136 GLN A C 1
ATOM 1077 O O . GLN A 1 136 ? -15.902 -5.775 -14.039 1.00 38.03 136 GLN A O 1
ATOM 1082 N N . SER A 1 137 ? -18.066 -5.633 -13.508 1.00 44.78 137 SER A N 1
ATOM 1083 C CA . SER A 1 137 ? -18.348 -7.057 -13.455 1.00 44.78 137 SER A CA 1
ATOM 1084 C C . SER A 1 137 ? -19.381 -7.334 -14.530 1.00 44.78 137 SER A C 1
ATOM 1086 O O . SER A 1 137 ? -20.544 -7.027 -14.316 1.00 44.78 137 SER A O 1
ATOM 1088 N N . GLU A 1 138 ? -18.932 -7.838 -15.677 1.00 41.97 138 GLU A N 1
ATOM 1089 C CA . GLU A 1 138 ? -19.542 -8.968 -16.389 1.00 41.97 138 GLU A CA 1
ATOM 1090 C C . GLU A 1 138 ? -18.823 -9.185 -17.727 1.00 41.97 138 GLU A C 1
ATOM 1092 O O . GLU A 1 138 ? -19.142 -8.582 -18.745 1.00 41.97 138 GLU A O 1
ATOM 1097 N N . ARG A 1 139 ? -17.865 -10.115 -17.739 1.00 37.91 139 ARG A N 1
ATOM 1098 C CA . ARG A 1 139 ? -17.715 -11.016 -18.884 1.00 37.91 139 ARG A CA 1
ATOM 1099 C C . ARG A 1 139 ? -17.939 -12.433 -18.371 1.00 37.91 139 ARG A C 1
ATOM 1101 O O . ARG A 1 139 ? -17.005 -13.179 -18.106 1.00 37.91 139 ARG A O 1
ATOM 1108 N N . ARG A 1 140 ? -19.214 -12.746 -18.126 1.00 45.91 140 ARG A N 1
ATOM 1109 C CA . ARG A 1 140 ? -19.722 -14.110 -18.268 1.00 45.91 140 ARG A CA 1
ATOM 1110 C C . ARG A 1 140 ? -19.931 -14.322 -19.767 1.00 45.91 140 ARG A C 1
ATOM 1112 O O . ARG A 1 140 ? -20.863 -13.770 -20.331 1.00 45.91 140 ARG A O 1
ATOM 1119 N N . GLU A 1 141 ? -19.077 -15.112 -20.390 1.00 36.50 141 GLU A N 1
ATOM 1120 C CA . GLU A 1 141 ? -19.397 -15.868 -21.608 1.00 36.50 141 GLU A CA 1
ATOM 1121 C C . GLU A 1 141 ? -19.484 -17.321 -21.107 1.00 36.50 141 GLU A C 1
ATOM 1123 O O . GLU A 1 141 ? -18.548 -17.761 -20.447 1.00 36.50 141 GLU A O 1
ATOM 1128 N N . HIS A 1 142 ? -20.573 -18.098 -21.154 1.00 35.94 142 HIS A N 1
ATOM 1129 C CA . HIS A 1 142 ? -21.654 -18.271 -22.134 1.00 35.94 142 HIS A CA 1
ATOM 1130 C C . HIS A 1 142 ? -21.159 -18.524 -23.560 1.00 35.94 142 HIS A C 1
ATOM 1132 O O . HIS A 1 142 ? -21.401 -17.719 -24.455 1.00 35.94 142 HIS A O 1
ATOM 1138 N N . SER A 1 143 ? -20.506 -19.666 -23.782 1.00 38.47 143 SER A N 1
ATOM 1139 C CA . SER A 1 143 ? -21.048 -20.817 -24.543 1.00 38.47 143 SER A CA 1
ATOM 1140 C C . SER A 1 143 ? -19.985 -21.897 -24.700 1.00 38.47 143 SER A C 1
ATOM 1142 O O . SER A 1 143 ? -18.818 -21.526 -24.950 1.00 38.47 143 SER A O 1
#

pLDDT: mean 75.09, std 20.4, range [33.66, 95.5]

Organism: NCBI:txid53985